Protein AF-A0A957XMS0-F1 (afdb_monomer_lite)

Structure (mmCIF, N/CA/C/O backbone):
data_AF-A0A957XMS0-F1
#
_entry.id   AF-A0A957XMS0-F1
#
loop_
_atom_site.group_PDB
_atom_site.id
_atom_site.type_symbol
_atom_site.label_atom_id
_atom_site.label_alt_id
_atom_site.label_comp_id
_atom_site.label_asym_id
_atom_site.label_entity_id
_atom_site.label_seq_id
_atom_site.pdbx_PDB_ins_code
_atom_site.Cartn_x
_atom_site.Cartn_y
_atom_site.Cartn_z
_atom_site.occupancy
_atom_site.B_iso_or_equiv
_atom_site.auth_seq_id
_atom_site.auth_comp_id
_atom_site.auth_asym_id
_atom_site.auth_atom_id
_atom_site.pdbx_PDB_model_num
ATOM 1 N N . MET A 1 1 ? -17.729 -2.558 16.651 1.00 83.94 1 MET A N 1
ATOM 2 C CA . MET A 1 1 ? -17.273 -1.592 15.635 1.00 83.94 1 MET A CA 1
ATOM 3 C C . MET A 1 1 ? -16.985 -2.369 14.367 1.00 83.94 1 MET A C 1
ATOM 5 O O . MET A 1 1 ? -16.382 -3.434 14.463 1.00 83.94 1 MET A O 1
ATOM 9 N N . LYS A 1 2 ? -17.482 -1.905 13.223 1.00 91.31 2 LYS A N 1
ATOM 10 C CA . LYS A 1 2 ? -17.331 -2.561 11.918 1.00 91.31 2 LYS A CA 1
ATOM 11 C C . LYS 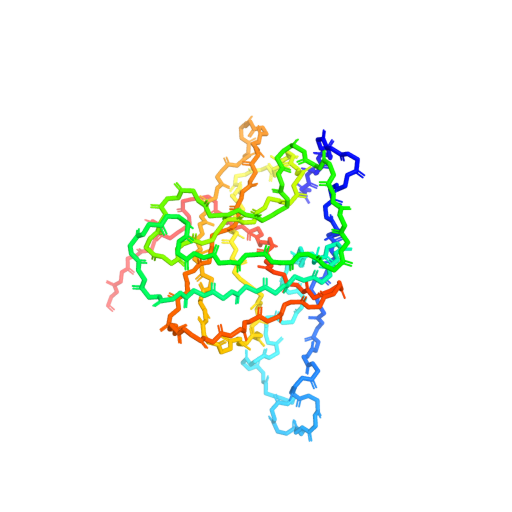A 1 2 ? -16.775 -1.582 10.887 1.00 91.31 2 LYS A C 1
ATOM 13 O O . LYS A 1 2 ? -16.998 -0.379 10.995 1.00 91.31 2 LYS A O 1
ATOM 18 N N . ILE A 1 3 ? -16.111 -2.123 9.870 1.00 94.62 3 ILE A N 1
ATOM 19 C CA . ILE A 1 3 ? -15.837 -1.427 8.612 1.00 94.62 3 ILE A CA 1
ATOM 20 C C . ILE A 1 3 ? -16.806 -2.002 7.582 1.00 94.62 3 ILE A C 1
ATOM 22 O O . ILE A 1 3 ? -16.886 -3.218 7.409 1.00 94.62 3 ILE A O 1
ATOM 26 N N . LYS A 1 4 ? -17.571 -1.136 6.926 1.00 95.69 4 LYS A N 1
ATOM 27 C CA . LYS A 1 4 ? -18.429 -1.492 5.797 1.00 95.69 4 LYS A CA 1
ATOM 28 C C . LYS A 1 4 ? -17.666 -1.186 4.516 1.00 95.69 4 LYS A C 1
ATOM 30 O O . LYS A 1 4 ? -17.222 -0.057 4.331 1.00 95.69 4 LYS A O 1
ATOM 35 N N . ALA A 1 5 ? -17.537 -2.186 3.652 1.00 95.50 5 ALA A N 1
ATOM 36 C CA . ALA A 1 5 ? -16.934 -2.052 2.334 1.00 95.50 5 ALA A CA 1
ATOM 37 C C . ALA A 1 5 ? -17.995 -2.348 1.272 1.00 95.50 5 ALA A C 1
ATOM 39 O O . ALA A 1 5 ? -18.441 -3.487 1.137 1.00 95.50 5 ALA A O 1
ATOM 40 N N . LEU A 1 6 ? -18.430 -1.314 0.553 1.00 94.44 6 LEU A N 1
ATOM 41 C CA . LEU A 1 6 ? -19.358 -1.447 -0.565 1.00 94.44 6 LEU A CA 1
ATOM 42 C C . LEU A 1 6 ? -18.545 -1.490 -1.868 1.00 94.44 6 LEU A C 1
ATOM 44 O O . LEU A 1 6 ? -17.897 -0.490 -2.189 1.00 94.44 6 LEU A O 1
ATOM 48 N N . PRO A 1 7 ? -18.523 -2.618 -2.603 1.00 93.00 7 PRO A N 1
ATOM 49 C CA . PRO A 1 7 ? -17.843 -2.678 -3.891 1.00 93.00 7 PRO A CA 1
ATOM 50 C C . PRO A 1 7 ? -18.553 -1.760 -4.890 1.00 93.00 7 PRO A C 1
ATOM 52 O O . PRO A 1 7 ? -19.775 -1.809 -5.025 1.00 93.00 7 PRO A O 1
ATOM 55 N N . LEU A 1 8 ? -17.785 -0.919 -5.580 1.00 87.38 8 LEU A N 1
ATOM 56 C CA . LEU A 1 8 ? -18.307 0.005 -6.593 1.00 87.38 8 LEU A CA 1
ATOM 57 C C . LEU A 1 8 ? -18.262 -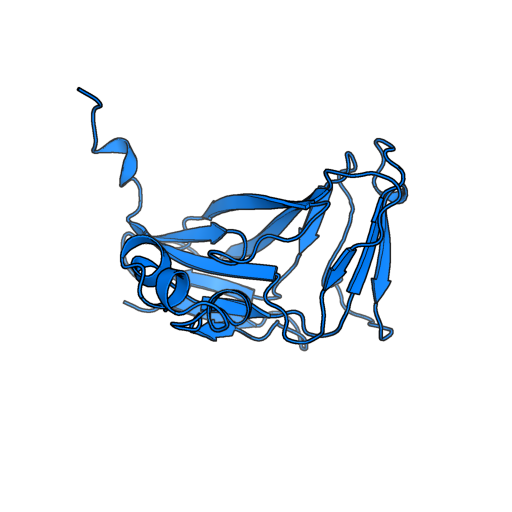0.579 -8.006 1.00 87.38 8 LEU A C 1
ATOM 59 O O . LEU A 1 8 ? -19.028 -0.163 -8.871 1.00 87.38 8 LEU A O 1
ATOM 63 N N . TYR A 1 9 ? -17.383 -1.554 -8.229 1.00 78.12 9 TYR A N 1
ATOM 64 C CA . TYR A 1 9 ? -17.135 -2.161 -9.531 1.00 78.12 9 TYR A CA 1
ATOM 65 C C . TYR A 1 9 ? -17.109 -3.684 -9.412 1.00 78.12 9 TYR A C 1
ATOM 67 O O . TYR A 1 9 ? -16.900 -4.238 -8.332 1.00 78.12 9 TYR A O 1
ATOM 75 N N . HIS A 1 10 ? -17.269 -4.368 -10.546 1.00 71.75 10 HIS A N 1
ATOM 76 C CA . HIS A 1 10 ? -17.236 -5.832 -10.610 1.00 71.75 10 HIS A CA 1
ATOM 77 C C . HIS A 1 10 ? -15.899 -6.447 -10.155 1.00 71.75 10 HIS A C 1
ATOM 79 O O . HIS A 1 10 ? -15.877 -7.620 -9.791 1.00 71.75 10 HIS A O 1
ATOM 85 N N . GLN A 1 11 ? -14.805 -5.677 -10.169 1.00 76.62 11 GLN A N 1
ATOM 86 C CA . GLN A 1 11 ? -13.451 -6.132 -9.829 1.00 76.62 11 GLN A CA 1
ATOM 87 C C . GLN A 1 11 ? -12.876 -5.460 -8.573 1.00 76.62 11 GLN A C 1
ATOM 89 O O . GLN A 1 11 ? -11.674 -5.213 -8.500 1.00 76.62 11 GLN A O 1
ATOM 94 N N . ALA A 1 12 ? -13.712 -5.146 -7.579 1.00 91.25 12 ALA A N 1
ATOM 95 C CA . ALA A 1 12 ? -13.195 -4.713 -6.282 1.00 91.25 12 ALA A CA 1
ATOM 96 C C . ALA A 1 12 ? -12.200 -5.754 -5.727 1.00 91.25 12 ALA A C 1
ATOM 98 O O . ALA A 1 12 ? -12.418 -6.964 -5.848 1.00 91.25 12 ALA A O 1
ATOM 99 N N . VAL A 1 13 ? -11.082 -5.278 -5.184 1.00 95.00 13 VAL A N 1
ATOM 100 C CA . VAL A 1 13 ? -9.949 -6.136 -4.812 1.00 95.00 13 VAL A CA 1
ATOM 101 C C . VAL A 1 13 ? -10.286 -7.040 -3.632 1.00 95.00 13 VAL A C 1
ATOM 103 O O . VAL A 1 13 ? -11.106 -6.687 -2.793 1.00 95.00 13 VAL A O 1
ATOM 106 N N . ALA A 1 14 ? -9.627 -8.189 -3.499 1.00 96.25 14 ALA A N 1
ATOM 107 C CA . ALA A 1 14 ? -9.817 -8.992 -2.296 1.00 96.25 14 ALA A CA 1
ATOM 108 C C . ALA A 1 14 ? -9.301 -8.234 -1.057 1.00 96.25 14 ALA A C 1
ATOM 110 O O . ALA A 1 14 ? -8.236 -7.609 -1.095 1.00 96.25 14 ALA A O 1
ATOM 111 N N . ILE A 1 15 ? -10.076 -8.297 0.028 1.00 97.06 15 ILE A N 1
ATOM 112 C CA . ILE A 1 15 ? -9.719 -7.768 1.345 1.00 97.06 15 ILE A CA 1
ATOM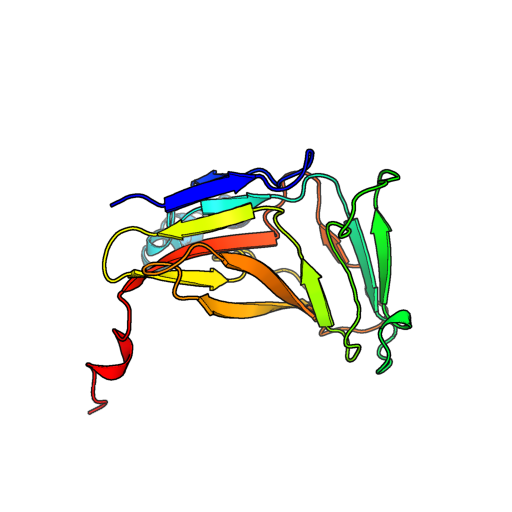 113 C C . ILE A 1 15 ? -9.619 -8.952 2.300 1.00 97.06 15 ILE A C 1
ATOM 115 O O . ILE A 1 15 ? -10.621 -9.620 2.559 1.00 97.06 15 ILE A O 1
ATOM 119 N N . GLU A 1 16 ? -8.435 -9.197 2.851 1.00 96.81 16 GLU A N 1
ATOM 120 C CA . GLU A 1 16 ? -8.182 -10.338 3.733 1.00 96.81 16 GLU A CA 1
ATOM 121 C C . GLU A 1 16 ? -7.528 -9.889 5.040 1.00 96.81 16 GLU A C 1
ATOM 123 O O . GLU A 1 16 ? -6.775 -8.920 5.038 1.00 96.81 16 GLU A O 1
ATOM 128 N N . PRO A 1 17 ? -7.789 -10.546 6.184 1.00 96.56 17 PRO A N 1
ATOM 129 C CA . PRO A 1 17 ? -7.035 -10.269 7.402 1.00 96.56 17 PRO A CA 1
ATOM 130 C C . PRO A 1 17 ? -5.531 -10.410 7.150 1.00 96.56 17 PRO A C 1
ATOM 132 O O . PRO A 1 17 ? -5.092 -11.403 6.565 1.00 96.56 17 PRO A O 1
ATOM 135 N N . THR A 1 18 ? -4.738 -9.444 7.616 1.00 95.38 18 THR A N 1
ATOM 136 C CA . THR A 1 18 ? -3.278 -9.536 7.519 1.00 95.38 18 THR A CA 1
ATOM 137 C C . THR A 1 18 ? -2.819 -10.835 8.202 1.00 95.38 18 THR A C 1
ATOM 139 O O . THR A 1 18 ? -3.253 -11.113 9.321 1.00 95.38 18 THR A O 1
ATOM 142 N N . PRO A 1 19 ? -1.934 -11.650 7.607 1.00 92.19 19 PRO A N 1
ATOM 143 C CA . PRO A 1 19 ? -1.429 -12.844 8.269 1.00 92.19 19 PRO A CA 1
ATOM 144 C C . PRO A 1 19 ? -0.670 -12.481 9.553 1.00 92.19 19 PRO A C 1
ATOM 146 O O . PRO A 1 19 ? -0.142 -11.374 9.715 1.00 92.19 19 PRO A O 1
ATOM 149 N N . THR A 1 20 ? -0.590 -13.424 10.485 1.00 88.31 20 THR A N 1
ATOM 150 C CA . THR A 1 20 ? 0.210 -13.269 11.708 1.00 88.31 20 THR A CA 1
ATOM 151 C C . THR A 1 20 ? 1.704 -13.348 11.408 1.00 88.31 20 THR A C 1
ATOM 153 O O . THR A 1 20 ? 2.480 -12.551 11.924 1.00 88.31 20 THR A O 1
ATOM 156 N N . GLU A 1 21 ? 2.096 -14.244 10.505 1.00 85.06 21 GLU A N 1
ATOM 157 C CA . GLU A 1 21 ? 3.490 -14.485 10.131 1.00 85.06 21 GLU A CA 1
ATOM 158 C C . GLU A 1 21 ? 3.859 -13.823 8.795 1.00 85.06 21 GLU A C 1
ATOM 160 O O . GLU A 1 21 ? 3.005 -13.376 8.020 1.00 85.06 21 GLU A O 1
ATOM 165 N N . ARG A 1 22 ? 5.162 -13.712 8.523 1.00 87.75 22 ARG A N 1
ATOM 166 C CA . ARG A 1 22 ? 5.699 -13.201 7.255 1.00 87.75 22 ARG A CA 1
ATOM 167 C C . ARG A 1 22 ? 6.564 -14.272 6.619 1.00 87.75 22 ARG A C 1
ATOM 169 O O . ARG A 1 22 ? 7.528 -14.719 7.228 1.00 87.75 22 ARG A O 1
ATOM 176 N N . THR A 1 23 ? 6.265 -14.632 5.377 1.00 87.25 23 THR A N 1
ATOM 177 C CA . THR A 1 23 ? 6.963 -15.702 4.646 1.00 87.25 23 THR A CA 1
ATOM 178 C C . THR A 1 23 ? 8.473 -15.493 4.560 1.00 87.25 23 THR A C 1
ATOM 180 O O . THR A 1 23 ? 9.217 -16.460 4.657 1.00 87.25 23 THR A O 1
ATOM 183 N N . TRP A 1 24 ? 8.946 -14.247 4.446 1.00 88.81 24 TRP A N 1
ATOM 184 C CA . TRP A 1 24 ? 10.382 -13.940 4.441 1.00 88.81 24 TRP A CA 1
ATOM 185 C C . TRP A 1 24 ? 11.052 -14.110 5.814 1.00 88.81 24 TRP A C 1
ATOM 187 O O . TRP A 1 24 ? 12.262 -14.311 5.873 1.00 88.81 24 TRP A O 1
ATOM 197 N N . ALA A 1 25 ? 10.289 -14.021 6.909 1.00 87.75 25 ALA A N 1
ATOM 198 C CA . ALA A 1 25 ? 10.795 -14.147 8.274 1.00 87.75 25 ALA A CA 1
ATOM 199 C C . ALA A 1 25 ? 10.890 -15.614 8.724 1.00 87.75 25 ALA A C 1
ATOM 201 O O . ALA A 1 25 ? 11.830 -15.959 9.440 1.00 87.75 25 ALA A O 1
ATOM 202 N N . VAL A 1 26 ? 9.970 -16.473 8.256 1.00 85.94 26 VAL A N 1
ATOM 203 C CA . VAL A 1 26 ? 9.859 -17.904 8.621 1.00 85.94 26 VAL A CA 1
ATOM 204 C C . VAL A 1 26 ? 11.187 -18.676 8.556 1.00 85.94 26 VAL A C 1
ATOM 206 O O . VAL A 1 26 ? 11.465 -19.435 9.483 1.00 85.94 26 VAL A O 1
ATOM 209 N N . PRO A 1 27 ? 12.054 -18.503 7.536 1.00 91.88 27 PRO A N 1
ATOM 210 C CA . PRO A 1 27 ? 13.306 -19.257 7.451 1.00 91.88 27 PRO A CA 1
ATOM 211 C C . PRO A 1 27 ? 14.306 -18.978 8.584 1.00 91.88 27 PRO A C 1
ATOM 213 O O . PRO A 1 27 ? 15.267 -19.728 8.735 1.00 91.88 27 PRO A O 1
ATOM 216 N N . ASN A 1 28 ? 14.123 -17.903 9.359 1.00 92.62 28 ASN A N 1
ATOM 217 C CA . ASN A 1 28 ? 14.990 -17.544 10.475 1.00 92.62 28 ASN A CA 1
ATOM 218 C C . ASN A 1 28 ? 14.194 -17.523 11.788 1.00 92.62 28 ASN A C 1
ATOM 220 O O . ASN A 1 28 ? 13.387 -16.623 12.032 1.00 92.62 28 ASN A O 1
ATOM 224 N N . GLU A 1 29 ? 14.469 -18.493 12.660 1.00 90.38 29 GLU A N 1
ATOM 225 C CA . GLU A 1 29 ? 13.783 -18.657 13.946 1.00 90.38 29 GLU A CA 1
ATOM 226 C C . GLU A 1 29 ? 13.940 -17.432 14.857 1.00 90.38 29 GLU A C 1
ATOM 228 O O . GLU A 1 29 ? 12.969 -16.997 15.471 1.00 90.38 29 GLU A O 1
ATOM 233 N N . ALA A 1 30 ? 15.120 -16.806 14.887 1.00 93.00 30 ALA A N 1
ATOM 234 C CA . ALA A 1 30 ? 15.355 -15.619 15.708 1.00 93.00 30 ALA A CA 1
ATOM 235 C C . ALA A 1 30 ? 14.544 -14.403 15.229 1.00 93.00 30 ALA A C 1
ATOM 237 O O . ALA A 1 30 ? 14.117 -13.587 16.045 1.00 93.00 30 ALA A O 1
ATOM 238 N N . ILE A 1 31 ? 14.311 -14.279 13.916 1.00 90.50 31 ILE A N 1
ATOM 239 C CA . ILE A 1 31 ? 13.443 -13.235 13.349 1.00 90.50 31 ILE A CA 1
ATOM 240 C C . ILE A 1 31 ? 11.975 -13.569 13.624 1.00 90.50 31 ILE A C 1
ATOM 242 O O . ILE A 1 31 ? 11.224 -12.701 14.061 1.00 90.50 31 ILE A O 1
ATOM 246 N N . SER A 1 32 ? 11.571 -14.821 13.411 1.00 86.50 32 SER A N 1
ATOM 247 C CA . SER A 1 32 ? 10.185 -15.270 13.603 1.00 86.50 32 SER A CA 1
ATOM 248 C C . SER A 1 32 ? 9.731 -15.183 15.063 1.00 86.50 32 SER A C 1
ATOM 250 O O . SER A 1 32 ? 8.604 -14.780 15.333 1.00 86.50 32 SER A O 1
ATOM 252 N N . ALA A 1 33 ? 10.621 -15.485 16.011 1.00 88.12 33 ALA A N 1
ATOM 253 C CA . ALA A 1 33 ? 10.364 -15.375 17.446 1.00 88.12 33 ALA A CA 1
ATOM 254 C C . ALA A 1 33 ? 10.505 -13.938 17.991 1.00 88.12 33 ALA A C 1
ATOM 256 O O . ALA A 1 33 ? 10.305 -13.702 19.185 1.00 88.12 33 ALA A O 1
ATOM 257 N N . ASN A 1 34 ? 10.868 -12.957 17.155 1.00 92.25 34 ASN A N 1
ATOM 258 C CA . ASN A 1 34 ? 11.062 -11.585 17.605 1.00 92.25 34 ASN A CA 1
ATOM 259 C C . ASN A 1 34 ? 9.713 -10.914 17.928 1.00 92.25 34 ASN A C 1
ATOM 261 O O . ASN A 1 34 ? 8.877 -10.689 17.048 1.00 92.25 34 ASN A O 1
ATOM 265 N N . LEU A 1 35 ? 9.515 -10.543 19.197 1.00 89.50 35 LEU A N 1
ATOM 266 C CA . LEU A 1 35 ? 8.268 -9.939 19.684 1.00 89.50 35 LEU A CA 1
ATOM 267 C C . LEU A 1 35 ? 7.952 -8.585 19.037 1.00 89.50 35 LEU A C 1
ATOM 269 O O . LEU A 1 35 ? 6.788 -8.277 18.798 1.00 89.50 35 LEU A O 1
ATOM 273 N N . ALA A 1 36 ? 8.968 -7.782 18.716 1.00 87.94 36 ALA A N 1
ATOM 274 C CA . ALA A 1 36 ? 8.746 -6.486 18.081 1.00 87.94 36 ALA A CA 1
ATOM 275 C C . ALA A 1 36 ? 8.197 -6.661 16.658 1.00 87.94 36 ALA A C 1
ATOM 277 O O . ALA A 1 36 ? 7.207 -6.028 16.296 1.00 87.94 36 ALA A O 1
ATOM 278 N N . LEU A 1 37 ? 8.782 -7.570 15.873 1.00 87.50 37 LEU A N 1
ATOM 279 C CA . LEU A 1 37 ? 8.333 -7.846 14.504 1.00 87.50 37 LEU A CA 1
ATOM 280 C C . LEU A 1 37 ? 6.973 -8.554 14.448 1.00 87.50 37 LEU A C 1
ATOM 282 O O . LEU A 1 37 ? 6.195 -8.293 13.529 1.00 87.50 37 LEU A O 1
ATOM 286 N N . SER A 1 38 ? 6.677 -9.422 15.418 1.00 86.44 38 SER A N 1
ATOM 287 C CA . SER A 1 38 ? 5.407 -10.160 15.493 1.00 86.44 38 SER A CA 1
ATOM 288 C C . SER A 1 38 ? 4.254 -9.356 16.105 1.00 86.44 38 SER A C 1
ATOM 290 O O . SER A 1 38 ? 3.100 -9.684 15.842 1.00 86.44 38 SER A O 1
ATOM 292 N N . SER A 1 39 ? 4.530 -8.267 16.838 1.00 88.81 39 SER A N 1
ATOM 293 C CA . SER A 1 39 ? 3.507 -7.403 17.467 1.00 88.81 39 SER A CA 1
ATOM 294 C C . SER A 1 39 ? 2.465 -6.825 16.498 1.00 88.81 39 SER A C 1
ATOM 296 O O . SER A 1 39 ? 1.367 -6.460 16.909 1.00 88.81 39 SER A O 1
ATOM 298 N N . VAL A 1 40 ? 2.802 -6.765 15.209 1.00 88.50 40 VAL A N 1
ATOM 299 C CA . VAL A 1 40 ? 1.955 -6.244 14.126 1.00 88.50 40 VAL A CA 1
ATOM 300 C C . VAL A 1 40 ? 1.396 -7.355 13.220 1.00 88.50 40 VAL A C 1
ATOM 302 O O . VAL A 1 40 ? 0.832 -7.089 12.155 1.00 88.50 40 VAL A O 1
ATOM 305 N N . GLY A 1 41 ? 1.564 -8.620 13.612 1.00 86.69 41 GLY A N 1
ATOM 306 C CA . GLY A 1 41 ? 0.892 -9.754 12.984 1.00 86.69 41 GLY A CA 1
ATOM 307 C C . GLY A 1 41 ? -0.620 -9.643 13.175 1.00 86.69 41 GLY A C 1
ATOM 308 O O . GLY A 1 41 ? -1.086 -9.334 14.268 1.00 86.69 41 GLY A O 1
ATOM 309 N N . GLY A 1 42 ? -1.405 -9.853 12.116 1.00 90.75 42 GLY A N 1
ATOM 310 C CA . GLY A 1 42 ? -2.861 -9.679 12.209 1.00 90.75 42 GLY A CA 1
ATOM 311 C C . GLY A 1 42 ? -3.340 -8.229 12.292 1.00 90.75 42 GLY A C 1
ATOM 312 O O . GLY A 1 42 ? -4.534 -7.995 12.465 1.00 90.75 42 GLY A O 1
ATOM 313 N N . LEU A 1 43 ? -2.442 -7.243 12.183 1.00 92.50 43 LEU A N 1
ATOM 314 C CA . LEU A 1 43 ? -2.831 -5.842 12.255 1.00 92.50 43 LEU A CA 1
ATOM 315 C C . LEU A 1 43 ? -3.535 -5.434 10.950 1.00 92.50 43 LEU A C 1
ATOM 317 O O . LEU A 1 43 ? -2.902 -5.197 9.921 1.00 92.50 43 LEU A O 1
ATOM 321 N N . GLY A 1 44 ? -4.863 -5.365 11.011 1.00 95.88 44 GLY A N 1
ATOM 322 C CA . GLY A 1 44 ? -5.711 -4.852 9.939 1.00 95.88 44 GLY A CA 1
ATOM 323 C C . GLY A 1 44 ? -6.053 -5.862 8.842 1.00 95.88 44 GLY A C 1
ATOM 324 O O . GLY A 1 44 ? -6.061 -7.077 9.057 1.00 95.88 44 GLY A O 1
ATOM 325 N N . TRP A 1 45 ? -6.369 -5.322 7.665 1.00 97.62 45 TRP A N 1
ATOM 326 C CA . TRP A 1 45 ? -6.774 -6.087 6.487 1.00 97.62 45 TRP A CA 1
ATOM 327 C C . TRP A 1 45 ? -5.949 -5.694 5.266 1.00 97.62 45 TRP A C 1
ATOM 329 O O . TRP A 1 45 ? -5.914 -4.522 4.893 1.00 97.62 45 TRP A O 1
ATOM 339 N N . ASP A 1 46 ? -5.308 -6.672 4.643 1.00 97.75 46 ASP A N 1
ATOM 340 C CA . ASP A 1 46 ? -4.549 -6.524 3.414 1.00 97.75 46 ASP A CA 1
ATOM 341 C C . ASP A 1 46 ? -5.485 -6.380 2.200 1.00 97.75 46 ASP A C 1
ATOM 343 O O . ASP A 1 46 ? -6.490 -7.080 2.069 1.00 97.75 46 ASP A O 1
ATOM 347 N N . LEU A 1 47 ? -5.127 -5.463 1.301 1.00 97.88 47 LEU A N 1
ATOM 348 C CA . LEU A 1 47 ? -5.729 -5.267 -0.015 1.00 97.88 47 LEU A CA 1
ATOM 349 C C . LEU A 1 47 ? -4.856 -5.974 -1.048 1.00 97.88 47 LEU A C 1
ATOM 351 O O . LEU A 1 47 ? -3.674 -5.640 -1.178 1.00 97.88 47 LEU A O 1
ATOM 355 N N . LEU A 1 48 ? -5.419 -6.944 -1.764 1.00 97.81 48 LEU A N 1
ATOM 356 C CA . LEU A 1 48 ? -4.647 -7.859 -2.605 1.00 97.81 48 LEU A CA 1
ATOM 357 C C . LEU A 1 48 ? -4.763 -7.519 -4.090 1.00 97.81 48 LEU A C 1
ATOM 359 O O . LEU A 1 48 ? -5.846 -7.217 -4.587 1.00 97.81 48 LEU A O 1
ATOM 363 N N . CYS A 1 49 ? -3.656 -7.615 -4.822 1.00 96.56 49 CYS A N 1
ATOM 364 C CA . CYS A 1 49 ? -3.645 -7.429 -6.267 1.00 96.56 49 CYS A CA 1
ATOM 365 C C . CYS A 1 49 ? -4.560 -8.467 -6.952 1.00 96.56 49 CYS A C 1
ATOM 367 O O . CYS A 1 49 ? -4.344 -9.669 -6.784 1.00 96.56 49 CYS A O 1
ATOM 369 N N . PRO A 1 50 ? -5.562 -8.051 -7.750 1.00 93.62 50 PRO A N 1
ATOM 370 C CA . PRO A 1 50 ? -6.483 -8.974 -8.424 1.00 93.62 50 PRO A CA 1
ATOM 371 C C . PRO A 1 50 ? -5.813 -9.772 -9.556 1.00 93.62 50 PRO A C 1
ATOM 373 O O . PRO A 1 50 ? -6.315 -10.810 -9.986 1.00 93.62 50 PRO A O 1
ATOM 376 N N . TYR A 1 51 ? -4.689 -9.273 -10.058 1.00 92.88 51 TYR A N 1
ATOM 377 C CA . TYR A 1 51 ? -3.828 -9.872 -11.070 1.00 92.88 51 TYR A CA 1
ATOM 378 C C . TYR A 1 51 ? -2.419 -9.315 -10.888 1.00 92.88 51 TYR A C 1
ATOM 380 O O . TYR A 1 51 ? -2.225 -8.316 -10.194 1.00 92.88 51 TYR A O 1
ATOM 388 N N . ALA A 1 52 ? -1.439 -9.964 -11.509 1.00 96.06 52 ALA A N 1
ATOM 389 C CA . ALA A 1 52 ? -0.081 -9.464 -11.468 1.00 96.06 52 ALA A CA 1
ATOM 390 C C . ALA A 1 52 ? 0.079 -8.201 -12.326 1.00 96.06 52 ALA A C 1
ATOM 392 O O . ALA A 1 52 ? -0.578 -8.037 -13.361 1.00 96.06 52 ALA A O 1
ATOM 393 N N . VAL A 1 53 ? 0.953 -7.312 -11.865 1.00 96.81 53 VAL A N 1
ATOM 394 C CA . VAL A 1 53 ? 1.267 -6.045 -12.519 1.00 96.81 53 VAL A CA 1
ATOM 395 C C . VAL A 1 53 ? 2.762 -5.774 -12.469 1.00 96.81 53 VAL A C 1
ATOM 397 O O . VAL A 1 53 ? 3.400 -5.915 -11.424 1.00 96.81 53 VAL A O 1
ATOM 400 N N . GLU A 1 54 ? 3.312 -5.364 -13.604 1.00 97.94 54 GLU A N 1
ATOM 401 C CA . GLU A 1 54 ? 4.684 -4.901 -13.752 1.00 97.94 54 GLU A CA 1
ATOM 402 C C . GLU A 1 54 ? 4.703 -3.397 -13.980 1.00 97.94 54 GLU A C 1
ATOM 404 O O . GLU A 1 54 ? 3.920 -2.859 -14.762 1.00 97.94 54 GLU A O 1
ATOM 409 N N . ILE A 1 55 ? 5.591 -2.720 -13.264 1.00 98.25 55 ILE A N 1
ATOM 410 C CA . ILE A 1 55 ? 5.690 -1.268 -13.250 1.00 98.25 55 ILE A CA 1
ATOM 411 C C . ILE A 1 55 ? 7.151 -0.889 -13.437 1.00 98.25 55 ILE A C 1
ATOM 413 O O . ILE A 1 55 ? 8.003 -1.316 -12.654 1.00 98.25 55 ILE A O 1
ATOM 417 N N . THR A 1 56 ? 7.433 -0.056 -14.431 1.00 98.44 56 THR A N 1
ATOM 418 C CA . THR A 1 56 ? 8.776 0.467 -14.691 1.00 98.44 56 THR A CA 1
ATOM 419 C C . THR A 1 56 ? 8.709 1.970 -14.867 1.00 98.44 56 THR A C 1
ATOM 421 O O . THR A 1 56 ? 7.954 2.469 -15.691 1.00 98.44 56 THR A O 1
ATOM 424 N N . TRP A 1 57 ? 9.527 2.700 -14.116 1.00 98.56 57 TRP A N 1
ATOM 425 C CA . TRP A 1 57 ? 9.651 4.150 -14.237 1.00 98.56 57 TRP A CA 1
ATOM 426 C C . TRP A 1 57 ? 11.016 4.518 -14.787 1.00 98.56 57 TRP A C 1
ATOM 428 O O . TRP A 1 57 ? 12.018 4.026 -14.279 1.00 98.56 57 TRP A O 1
ATOM 438 N N . ASN A 1 58 ? 11.071 5.390 -15.788 1.00 98.06 58 ASN A N 1
ATOM 439 C CA . ASN A 1 58 ? 12.330 5.799 -16.425 1.00 98.06 58 ASN A CA 1
ATOM 440 C C . ASN A 1 58 ? 13.071 6.934 -15.670 1.00 98.06 58 ASN A C 1
ATOM 442 O O . ASN A 1 58 ? 14.133 7.375 -16.100 1.00 98.06 58 ASN A O 1
ATOM 446 N N . GLY A 1 59 ? 12.518 7.436 -14.556 1.00 97.56 59 GLY A N 1
ATOM 447 C CA . GLY A 1 59 ? 13.086 8.553 -13.784 1.00 97.56 59 GLY A CA 1
ATOM 448 C C . GLY A 1 59 ? 12.563 9.944 -14.161 1.00 97.56 59 GLY A C 1
ATOM 449 O O . GLY A 1 59 ? 12.937 10.927 -13.521 1.00 97.56 59 GLY A O 1
ATOM 450 N N . GLY A 1 60 ? 11.717 10.041 -15.185 1.00 97.94 60 GLY A N 1
ATOM 451 C CA . GLY A 1 60 ? 11.155 11.290 -15.682 1.00 97.94 60 GLY A CA 1
ATOM 452 C C . GLY A 1 60 ? 9.988 11.836 -14.843 1.00 97.94 60 GLY A C 1
ATOM 453 O O . GLY A 1 60 ? 9.421 11.128 -14.001 1.00 97.94 60 GLY A O 1
ATOM 454 N N . PRO A 1 61 ? 9.643 13.123 -15.023 1.00 97.94 61 PRO A N 1
ATOM 455 C CA . PRO A 1 61 ? 8.683 13.813 -14.173 1.00 97.94 61 PRO A CA 1
ATOM 456 C C . PRO A 1 61 ? 7.219 13.608 -14.574 1.00 97.94 61 PRO A C 1
ATOM 458 O O . PRO A 1 61 ? 6.335 14.013 -13.818 1.00 97.94 61 PRO A O 1
ATOM 461 N N . ASN A 1 62 ? 6.933 13.020 -15.734 1.00 98.38 62 ASN A N 1
ATOM 462 C CA . ASN A 1 62 ? 5.585 12.976 -16.288 1.00 98.38 62 ASN A CA 1
ATOM 463 C C . ASN A 1 62 ? 4.861 11.661 -15.946 1.00 98.38 62 ASN A C 1
ATOM 465 O O . ASN A 1 62 ? 5.503 10.670 -15.600 1.00 98.38 62 ASN A O 1
ATOM 469 N N . PRO A 1 63 ? 3.520 11.611 -16.018 1.00 97.62 63 PRO A N 1
ATOM 470 C CA . PRO A 1 63 ? 2.776 10.365 -15.825 1.00 97.62 63 PRO A CA 1
ATOM 471 C C . PRO A 1 63 ? 3.167 9.254 -16.811 1.00 97.62 63 PRO A C 1
ATOM 473 O O . PRO A 1 63 ? 3.289 8.095 -16.422 1.00 97.62 63 PRO A O 1
ATOM 476 N N . GLU A 1 64 ? 3.404 9.608 -18.077 1.00 97.88 64 GLU A N 1
ATOM 477 C CA . GLU A 1 64 ? 3.791 8.683 -19.150 1.00 97.88 64 GLU A CA 1
ATOM 478 C C . GLU A 1 64 ? 5.196 8.084 -18.993 1.00 97.88 64 GLU A C 1
ATOM 480 O O . GLU A 1 64 ? 5.541 7.133 -19.690 1.00 97.88 64 GLU A O 1
ATOM 485 N N . ASP A 1 65 ? 5.997 8.604 -18.060 1.00 98.06 65 ASP A N 1
ATOM 486 C CA . ASP A 1 65 ? 7.319 8.068 -17.734 1.00 98.06 65 ASP A CA 1
ATOM 487 C C . ASP A 1 65 ? 7.249 6.755 -16.930 1.00 98.06 65 ASP A C 1
ATOM 489 O O . ASP A 1 65 ? 8.281 6.131 -16.657 1.00 98.06 65 ASP A O 1
ATOM 493 N N . ILE A 1 66 ? 6.038 6.333 -16.544 1.00 98.38 66 ILE A N 1
ATOM 494 C CA . ILE A 1 66 ? 5.747 5.066 -15.875 1.00 98.38 66 ILE A CA 1
ATOM 495 C C . ILE A 1 66 ? 5.023 4.126 -16.849 1.00 98.38 66 ILE A C 1
ATOM 497 O O . ILE A 1 66 ? 3.861 4.335 -17.192 1.00 98.38 66 ILE A O 1
ATOM 501 N N . ASP A 1 67 ? 5.696 3.046 -17.241 1.00 97.75 67 ASP A N 1
ATOM 502 C CA . ASP A 1 67 ? 5.110 1.930 -17.984 1.00 97.75 67 ASP A CA 1
ATOM 503 C C . ASP A 1 67 ? 4.439 0.956 -17.006 1.00 97.75 67 ASP A C 1
ATOM 505 O O . ASP A 1 67 ? 5.075 0.472 -16.066 1.00 97.75 67 ASP A O 1
ATOM 509 N N . ILE A 1 68 ? 3.152 0.677 -17.221 1.00 97.00 68 ILE A N 1
ATOM 510 C CA . ILE A 1 68 ? 2.341 -0.229 -16.399 1.00 97.00 68 ILE A CA 1
ATOM 511 C C . ILE A 1 68 ? 1.824 -1.348 -17.297 1.00 97.00 68 ILE A C 1
ATOM 513 O O . ILE A 1 68 ? 1.054 -1.107 -18.228 1.00 97.00 68 ILE A O 1
ATOM 517 N N . ARG A 1 69 ? 2.200 -2.589 -16.988 1.00 96.31 69 ARG A N 1
ATOM 518 C CA . ARG A 1 69 ? 1.784 -3.785 -17.728 1.00 96.31 69 ARG A CA 1
ATOM 519 C C . ARG A 1 69 ? 1.010 -4.719 -16.821 1.00 96.31 69 ARG A C 1
ATOM 521 O O . ARG A 1 69 ? 1.517 -5.168 -15.797 1.00 96.31 69 ARG A O 1
ATOM 528 N N . LEU A 1 70 ? -0.221 -5.016 -17.212 1.00 93.88 70 LEU A N 1
ATOM 529 C CA . LEU A 1 70 ? -1.077 -5.974 -16.523 1.00 93.88 70 LEU A CA 1
ATOM 530 C C . LEU A 1 70 ? -0.967 -7.330 -17.222 1.00 93.88 70 LEU A C 1
ATOM 532 O O . LEU A 1 70 ? -1.045 -7.395 -18.448 1.00 93.88 70 LEU A O 1
ATOM 536 N N . ASP A 1 71 ? -0.867 -8.417 -16.455 1.00 89.75 71 ASP A N 1
ATOM 537 C CA . ASP A 1 71 ? -0.809 -9.785 -17.007 1.00 89.75 71 ASP A CA 1
ATOM 538 C C . ASP A 1 71 ? -2.125 -10.210 -17.700 1.00 89.75 71 ASP A C 1
ATOM 540 O O . ASP A 1 71 ? -2.211 -11.281 -18.305 1.00 89.75 71 ASP A O 1
ATOM 544 N N . ARG A 1 72 ? -3.170 -9.376 -17.634 1.00 82.81 72 ARG A N 1
ATOM 545 C CA . ARG A 1 72 ? -4.417 -9.541 -18.381 1.00 82.81 72 ARG A CA 1
ATOM 546 C C . ARG A 1 72 ? -4.952 -8.186 -18.867 1.00 82.81 72 ARG A C 1
ATOM 548 O O . ARG A 1 72 ? -4.812 -7.200 -18.144 1.00 82.81 72 ARG A O 1
ATOM 555 N N . PRO A 1 73 ? -5.617 -8.128 -20.034 1.00 73.00 73 PRO A N 1
ATOM 556 C CA . PRO A 1 73 ? -6.371 -6.944 -20.429 1.00 73.00 73 PRO A CA 1
ATOM 557 C C . PRO A 1 73 ? -7.540 -6.722 -19.464 1.00 73.00 73 PRO A C 1
ATOM 559 O O . PRO A 1 73 ? -8.204 -7.681 -19.057 1.00 73.00 73 PRO A O 1
ATOM 562 N N . THR A 1 74 ? -7.797 -5.466 -19.101 1.00 74.44 74 THR A N 1
ATOM 563 C CA . THR A 1 74 ? -8.971 -5.092 -18.308 1.00 74.44 74 THR A CA 1
ATOM 564 C C . THR A 1 74 ? -9.643 -3.872 -18.914 1.00 74.44 74 THR A C 1
ATOM 566 O O . THR A 1 74 ? -8.975 -2.930 -19.332 1.00 74.44 74 THR A O 1
ATOM 569 N N . ASP A 1 75 ? -10.973 -3.908 -18.955 1.00 74.56 75 ASP A N 1
ATOM 570 C CA . ASP A 1 75 ? -11.815 -2.776 -19.354 1.00 74.56 75 ASP A CA 1
ATOM 571 C C . ASP A 1 75 ? -12.288 -1.992 -18.110 1.00 74.56 75 ASP A C 1
ATOM 573 O O . ASP A 1 75 ? -13.372 -1.405 -18.100 1.00 74.56 75 ASP A O 1
ATOM 577 N N . ASP A 1 76 ? -11.519 -2.038 -17.014 1.00 73.94 76 ASP A N 1
ATOM 578 C CA . ASP A 1 76 ? -11.924 -1.445 -15.738 1.00 73.94 76 ASP A CA 1
ATOM 579 C C . ASP A 1 76 ? -11.892 0.087 -15.807 1.00 73.94 76 ASP A C 1
ATOM 581 O O . ASP A 1 76 ? -10.927 0.697 -16.274 1.00 73.94 76 ASP A O 1
ATOM 585 N N . ALA A 1 77 ? -12.937 0.720 -15.276 1.00 77.00 77 ALA A N 1
ATOM 586 C CA . ALA A 1 77 ? -13.025 2.167 -15.136 1.00 77.00 77 ALA A CA 1
ATOM 587 C C . ALA A 1 77 ? -13.399 2.528 -13.684 1.00 77.00 77 ALA A C 1
ATOM 589 O O . ALA A 1 77 ? -14.543 2.286 -13.290 1.00 77.00 77 ALA A O 1
ATOM 590 N N . PRO A 1 78 ? -12.478 3.116 -12.889 1.00 82.69 78 PRO A N 1
ATOM 591 C CA . PRO A 1 78 ? -11.077 3.401 -13.214 1.00 82.69 78 PRO A CA 1
ATOM 592 C C . PRO A 1 78 ? -10.231 2.122 -13.294 1.00 82.69 78 PRO A C 1
ATOM 594 O O . PRO A 1 78 ? -10.604 1.086 -12.744 1.00 82.69 78 PRO A O 1
ATOM 597 N N . ALA A 1 79 ? -9.069 2.213 -13.944 1.00 89.44 79 ALA A N 1
ATOM 598 C CA . ALA A 1 79 ? -8.105 1.118 -13.938 1.00 89.44 79 ALA A CA 1
ATOM 599 C C . ALA A 1 79 ? -7.597 0.857 -12.509 1.00 89.44 79 ALA A C 1
ATOM 601 O O . ALA A 1 79 ? -7.467 1.786 -11.711 1.00 89.44 79 ALA A O 1
ATOM 602 N N . PHE A 1 80 ? -7.274 -0.400 -12.196 1.00 92.62 80 PHE A N 1
ATOM 603 C CA . PHE A 1 80 ? -6.799 -0.822 -10.870 1.00 92.62 80 PHE A CA 1
ATOM 604 C C . PHE A 1 80 ? -5.574 -0.036 -10.382 1.00 92.62 80 PHE A C 1
ATOM 606 O O . PHE A 1 80 ? -5.472 0.282 -9.199 1.00 92.62 80 PHE A O 1
ATOM 613 N N . VAL A 1 81 ? -4.652 0.294 -11.283 1.00 95.50 81 VAL A N 1
ATOM 614 C CA . VAL A 1 81 ? -3.460 1.086 -10.983 1.00 95.50 81 VAL A CA 1
ATOM 615 C C . VAL A 1 81 ? -3.189 2.058 -12.120 1.00 95.50 81 VAL A C 1
ATOM 617 O O . VAL A 1 81 ? -3.347 1.718 -13.292 1.00 95.50 81 VAL A O 1
ATOM 620 N N . GLN A 1 82 ? -2.824 3.289 -11.768 1.00 95.62 82 GLN A N 1
ATOM 621 C CA . GLN A 1 82 ? -2.616 4.375 -12.720 1.00 95.62 82 GLN A CA 1
ATOM 622 C C . GLN A 1 82 ? -1.448 5.267 -12.298 1.00 95.62 82 GLN A C 1
ATOM 624 O O . GLN A 1 82 ? -1.182 5.446 -11.106 1.00 95.62 82 GLN A O 1
ATOM 629 N N . SER A 1 83 ? -0.809 5.894 -13.285 1.00 96.56 83 SER A N 1
ATOM 630 C CA . SER A 1 83 ? -0.032 7.115 -13.084 1.00 96.56 83 SER A CA 1
ATOM 631 C C . SER A 1 83 ? -0.720 8.266 -13.805 1.00 96.56 83 SER A C 1
ATOM 633 O O . SER A 1 83 ? -1.023 8.167 -14.991 1.00 96.56 83 SER A O 1
ATOM 635 N N . TYR A 1 84 ? -1.009 9.343 -13.077 1.00 95.50 84 TYR A N 1
ATOM 636 C CA . TYR A 1 84 ? -1.658 10.536 -13.637 1.00 95.50 84 TYR A CA 1
ATOM 637 C C . TYR A 1 84 ? -1.102 11.857 -13.084 1.00 95.50 84 TYR A C 1
ATOM 639 O O . TYR A 1 84 ? -1.360 12.908 -13.663 1.00 95.50 84 TYR A O 1
ATOM 647 N N . LEU A 1 85 ? -0.332 11.821 -11.987 1.00 95.94 85 LEU A N 1
ATOM 648 C CA . LEU A 1 85 ? 0.309 13.003 -11.391 1.00 95.94 85 LEU A CA 1
ATOM 649 C C . LEU A 1 85 ? 1.776 13.175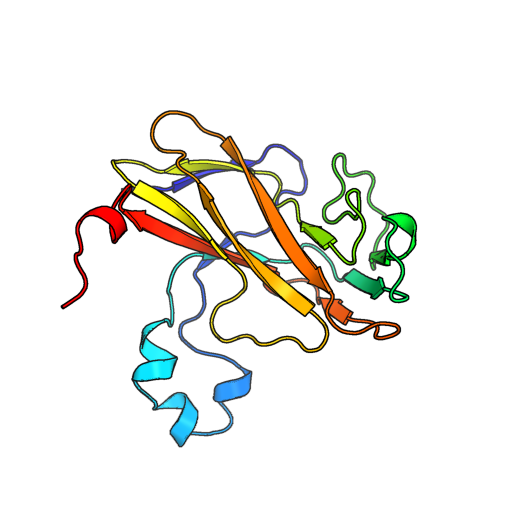 -11.813 1.00 95.94 85 LEU A C 1
ATOM 651 O O . LEU A 1 85 ? 2.298 14.282 -11.719 1.00 95.94 85 LEU A O 1
ATOM 655 N N . GLY A 1 86 ? 2.430 12.108 -12.283 1.00 95.38 86 GLY A N 1
ATOM 656 C CA . GLY A 1 86 ? 3.852 12.108 -12.623 1.00 95.38 86 GLY A CA 1
ATOM 657 C C . GLY A 1 86 ? 4.762 11.932 -11.408 1.00 95.38 86 GLY A C 1
ATOM 658 O O . GLY A 1 86 ? 4.338 11.429 -10.368 1.00 95.38 86 GLY A O 1
ATOM 659 N N . GLN A 1 87 ? 6.032 12.315 -11.555 1.00 96.88 87 GLN A N 1
ATOM 660 C CA . GLN A 1 87 ? 7.068 12.267 -10.511 1.00 96.88 87 GLN A CA 1
ATOM 661 C C . GLN A 1 87 ? 7.263 10.882 -9.873 1.00 96.88 87 GLN A C 1
ATOM 663 O O . GLN A 1 87 ? 7.563 10.768 -8.685 1.00 96.88 87 GLN A O 1
ATOM 668 N N . GLY A 1 88 ? 7.068 9.808 -10.641 1.00 97.38 88 GLY A N 1
ATOM 669 C CA . GLY A 1 88 ? 7.168 8.444 -10.117 1.00 97.38 88 GLY A CA 1
ATOM 670 C C . GLY A 1 88 ? 6.012 8.039 -9.188 1.00 97.38 88 GLY A C 1
ATOM 671 O O . GLY A 1 88 ? 6.128 7.037 -8.483 1.00 97.38 88 GLY A O 1
ATOM 672 N N . LEU A 1 89 ? 4.909 8.793 -9.154 1.00 98.31 89 LEU A N 1
ATOM 673 C CA . LEU A 1 89 ? 3.758 8.489 -8.309 1.00 98.31 89 LEU A CA 1
ATOM 674 C C . LEU A 1 89 ? 2.788 7.521 -9.004 1.00 98.31 89 LEU A C 1
ATOM 676 O O . LEU A 1 89 ? 2.300 7.769 -10.111 1.00 98.31 89 LEU A O 1
ATOM 680 N N . LEU A 1 90 ? 2.471 6.438 -8.302 1.00 97.62 90 LEU A N 1
ATOM 681 C CA . LEU A 1 90 ? 1.465 5.442 -8.660 1.00 97.62 90 LEU A CA 1
ATOM 682 C C . LEU A 1 90 ? 0.283 5.536 -7.711 1.00 97.62 90 LEU A C 1
ATOM 684 O O . LEU A 1 90 ? 0.461 5.707 -6.507 1.00 97.62 90 LEU A O 1
ATOM 688 N N . THR A 1 91 ? -0.918 5.351 -8.242 1.00 97.62 91 THR A N 1
ATOM 689 C CA . THR A 1 91 ? -2.147 5.272 -7.452 1.00 97.62 91 THR A CA 1
ATOM 690 C C . THR A 1 91 ? -2.857 3.958 -7.735 1.00 97.62 91 THR A C 1
ATOM 692 O O . THR A 1 91 ? -3.161 3.654 -8.885 1.00 97.62 91 THR A O 1
ATOM 695 N N . PHE A 1 92 ? -3.123 3.191 -6.682 1.00 97.00 92 PHE A N 1
ATOM 696 C CA . PHE A 1 92 ? -3.914 1.967 -6.707 1.00 97.00 92 PHE A CA 1
ATOM 697 C C . PHE A 1 92 ? -5.344 2.249 -6.243 1.00 97.00 92 PHE A C 1
ATOM 699 O O . PHE A 1 92 ? -5.556 2.940 -5.242 1.00 97.00 92 PHE A O 1
ATOM 706 N N . TYR A 1 93 ? -6.318 1.656 -6.926 1.00 95.50 93 TYR A N 1
ATOM 707 C CA . TYR A 1 93 ? -7.745 1.792 -6.662 1.00 95.50 93 TYR A CA 1
ATOM 708 C C . TYR A 1 93 ? -8.333 0.449 -6.208 1.00 95.50 93 TYR A C 1
ATOM 710 O O . TYR A 1 93 ? -8.556 -0.440 -7.026 1.00 95.50 93 TYR A O 1
ATOM 718 N N . PRO A 1 94 ? -8.647 0.290 -4.909 1.00 95.44 94 PRO A N 1
ATOM 719 C CA . PRO A 1 94 ? -9.238 -0.943 -4.380 1.00 95.44 94 PRO A CA 1
ATOM 720 C C . PRO A 1 94 ? -10.663 -1.228 -4.881 1.00 95.44 94 PRO A C 1
ATOM 722 O O . PRO A 1 94 ? -11.144 -2.351 -4.766 1.00 95.44 94 PRO A O 1
ATOM 725 N N . GLY A 1 95 ? -11.368 -0.218 -5.403 1.00 94.69 95 GLY A N 1
ATOM 726 C CA . GLY A 1 95 ? -12.726 -0.377 -5.936 1.00 94.69 95 GLY A CA 1
ATOM 727 C C . GLY A 1 95 ? -13.837 -0.409 -4.880 1.00 94.69 95 GLY A C 1
ATOM 728 O O . GLY A 1 95 ? -14.910 -0.953 -5.140 1.00 94.69 95 GLY A O 1
ATOM 729 N N . TYR A 1 96 ? -13.602 0.186 -3.706 1.00 95.06 96 TYR A N 1
ATOM 730 C CA . TYR A 1 96 ? -14.568 0.244 -2.607 1.00 95.06 96 TYR A CA 1
ATOM 731 C C . TYR A 1 96 ? -14.933 1.670 -2.206 1.00 95.06 96 TYR A C 1
ATOM 733 O O . TYR A 1 96 ? -14.087 2.567 -2.194 1.00 95.06 96 TYR A O 1
ATOM 741 N N . GLN A 1 97 ? -16.180 1.831 -1.768 1.00 95.12 97 GLN A N 1
ATOM 742 C CA . GLN A 1 97 ? -16.575 2.884 -0.843 1.00 95.12 97 GLN A CA 1
ATOM 743 C C . GLN A 1 97 ? -16.543 2.311 0.580 1.00 95.12 97 GLN A C 1
ATOM 745 O O . GLN A 1 97 ? -17.203 1.307 0.866 1.00 95.12 97 GLN A O 1
ATOM 750 N N . LEU A 1 98 ? -15.754 2.923 1.462 1.00 96.06 98 LEU A N 1
ATOM 751 C CA . LEU A 1 98 ? -15.565 2.478 2.841 1.00 96.06 98 LEU A CA 1
ATOM 752 C C . LEU A 1 98 ? -16.283 3.398 3.825 1.00 96.06 98 LEU A C 1
ATOM 754 O O . LEU A 1 98 ? -16.305 4.613 3.640 1.00 96.06 98 LEU A O 1
ATOM 758 N N . GLN A 1 99 ? -16.834 2.806 4.884 1.00 96.31 99 GLN A N 1
ATOM 759 C CA . GLN A 1 99 ? -17.353 3.515 6.051 1.00 96.31 99 GLN A CA 1
ATOM 760 C C . GLN A 1 99 ? -16.956 2.766 7.323 1.00 96.31 99 GLN A C 1
ATOM 762 O O . GLN A 1 99 ? -17.268 1.580 7.462 1.00 96.31 99 GLN A O 1
ATOM 767 N N . ILE A 1 100 ? -16.298 3.438 8.262 1.00 95.94 100 ILE A N 1
ATOM 768 C CA . ILE A 1 100 ? -15.956 2.871 9.573 1.00 95.94 100 ILE A CA 1
ATOM 769 C C . ILE A 1 100 ? -16.935 3.356 10.649 1.00 95.94 100 ILE A C 1
ATOM 771 O O . ILE A 1 100 ? -17.380 4.495 10.637 1.00 95.94 100 ILE A O 1
ATOM 775 N N . GLU A 1 101 ? -17.321 2.482 11.577 1.00 92.31 101 GLU A N 1
ATOM 776 C CA . GLU A 1 101 ? -18.193 2.857 12.696 1.00 92.31 101 GLU A CA 1
ATOM 777 C C . GLU A 1 101 ? -17.424 3.541 13.841 1.00 92.31 101 GLU A C 1
ATOM 779 O O . GLU A 1 101 ? -16.320 3.126 14.207 1.00 92.31 101 GLU A O 1
ATOM 784 N N . GLY A 1 102 ? -18.084 4.496 14.505 1.00 88.50 102 GLY A N 1
ATOM 785 C CA . GLY A 1 102 ? -17.574 5.162 15.710 1.00 88.50 102 GLY A CA 1
ATOM 786 C C . GLY A 1 102 ? -16.595 6.307 15.414 1.00 88.50 102 GLY A C 1
ATOM 787 O O . GLY A 1 102 ? -16.442 6.680 14.255 1.00 88.50 102 GLY A O 1
ATOM 788 N N . PRO A 1 103 ? -15.939 6.876 16.445 1.00 89.94 103 PRO A N 1
ATOM 789 C CA . PRO A 1 103 ? -14.971 7.971 16.306 1.00 89.94 103 PRO A CA 1
ATOM 790 C C . PRO A 1 103 ? -13.602 7.446 15.830 1.00 89.94 103 PRO A C 1
ATOM 792 O O . PRO A 1 103 ? -12.581 7.620 16.496 1.00 89.94 103 PRO A O 1
ATOM 795 N N . ASN A 1 104 ? -13.606 6.711 14.717 1.00 93.44 104 ASN A N 1
ATOM 796 C CA . ASN A 1 104 ? -12.418 6.105 14.135 1.00 93.44 104 ASN A CA 1
ATOM 797 C C . ASN A 1 104 ? -12.229 6.587 12.698 1.00 93.44 104 ASN A C 1
ATOM 799 O O . ASN A 1 104 ? -13.187 6.765 11.950 1.00 93.44 104 ASN A O 1
ATOM 803 N N . SER A 1 105 ? -10.973 6.683 12.300 1.00 95.25 105 SER A N 1
ATOM 804 C CA . SER A 1 105 ? -10.516 6.833 10.929 1.00 95.25 105 SER A CA 1
ATOM 805 C C . SER A 1 105 ? -9.909 5.520 10.428 1.00 95.25 105 SER A C 1
ATOM 807 O O . SER A 1 105 ? -9.670 4.572 11.182 1.00 95.25 105 SER A O 1
ATOM 809 N N . LEU A 1 106 ? -9.643 5.459 9.128 1.00 96.19 106 LEU A N 1
ATOM 810 C CA . LEU A 1 106 ? -8.880 4.389 8.501 1.00 96.19 106 LEU A CA 1
ATOM 811 C C . LEU A 1 106 ? -7.490 4.904 8.150 1.00 96.19 106 LEU A C 1
ATOM 813 O O . LEU A 1 106 ? -7.349 5.830 7.354 1.00 96.19 106 LEU A O 1
ATOM 817 N N . TRP A 1 107 ? -6.463 4.280 8.714 1.00 97.25 107 TRP A N 1
ATOM 818 C CA . TRP A 1 107 ? -5.096 4.430 8.243 1.00 97.25 107 TRP A CA 1
ATOM 819 C C . TRP A 1 107 ? -4.889 3.495 7.054 1.00 97.25 107 TRP A C 1
ATOM 821 O O . TRP A 1 107 ? -4.910 2.269 7.183 1.00 97.25 107 TRP A O 1
ATOM 831 N N . LEU A 1 108 ? -4.731 4.098 5.882 1.00 97.62 108 LEU A N 1
ATOM 832 C CA . LEU A 1 108 ? -4.376 3.423 4.646 1.00 97.62 108 LEU A CA 1
ATOM 833 C C . LEU A 1 108 ? -2.860 3.495 4.509 1.00 97.62 108 LEU A C 1
ATOM 835 O O . LEU A 1 108 ? -2.279 4.583 4.462 1.00 97.62 108 LEU A O 1
ATOM 839 N N . ARG A 1 109 ? -2.217 2.335 4.459 1.00 97.19 109 ARG A N 1
ATOM 840 C CA . ARG A 1 109 ? -0.760 2.237 4.398 1.00 97.19 109 ARG A CA 1
ATOM 841 C C . ARG A 1 109 ? -0.308 1.107 3.491 1.00 97.19 109 ARG A C 1
ATOM 843 O O . ARG A 1 109 ? -1.121 0.307 3.036 1.00 97.19 109 ARG A O 1
ATOM 850 N N . GLY A 1 110 ? 0.996 1.024 3.245 1.00 97.25 110 GLY A N 1
ATOM 851 C CA . GLY A 1 110 ? 1.564 -0.129 2.552 1.00 97.25 110 GLY A CA 1
ATOM 852 C C . GLY A 1 110 ? 1.538 -1.403 3.401 1.00 97.25 110 GLY A C 1
ATOM 853 O O . GLY A 1 110 ? 1.304 -1.339 4.608 1.00 97.25 110 GLY A O 1
ATOM 854 N N . PRO A 1 111 ? 1.838 -2.567 2.816 1.00 96.31 111 PRO A N 1
ATOM 855 C CA . PRO A 1 111 ? 1.829 -3.832 3.535 1.00 96.31 111 PRO A CA 1
ATOM 856 C C . PRO A 1 111 ? 2.816 -3.852 4.718 1.00 96.31 111 PRO A C 1
ATOM 858 O O . PRO A 1 111 ? 3.986 -3.484 4.597 1.00 96.31 111 PRO A O 1
ATOM 861 N N . ILE A 1 112 ? 2.348 -4.283 5.891 1.00 94.62 112 ILE A N 1
ATOM 862 C CA . ILE A 1 112 ? 3.136 -4.267 7.138 1.00 94.62 112 ILE A CA 1
ATOM 863 C C . ILE A 1 112 ? 4.293 -5.270 7.073 1.00 94.62 112 ILE A C 1
ATOM 865 O O . ILE A 1 112 ? 4.061 -6.469 6.895 1.00 94.62 112 ILE A O 1
ATOM 869 N N . ASN A 1 113 ? 5.524 -4.806 7.317 1.00 93.75 113 ASN A N 1
ATOM 870 C CA . ASN A 1 113 ? 6.744 -5.624 7.305 1.00 93.75 113 ASN A CA 1
ATOM 871 C C . ASN A 1 113 ? 6.918 -6.422 5.999 1.00 93.75 113 ASN A C 1
ATOM 873 O O . ASN A 1 113 ? 7.356 -7.571 6.031 1.00 93.75 113 ASN A O 1
ATOM 877 N N . ARG A 1 114 ? 6.560 -5.843 4.845 1.00 93.44 114 ARG A N 1
ATOM 878 C CA . ARG A 1 114 ? 6.835 -6.425 3.519 1.00 93.44 114 ARG A CA 1
ATOM 879 C C . ARG A 1 114 ? 7.562 -5.397 2.644 1.00 93.44 114 ARG A C 1
ATOM 881 O O . ARG A 1 114 ? 6.930 -4.731 1.825 1.00 93.44 114 ARG A O 1
ATOM 888 N N . PRO A 1 115 ? 8.873 -5.202 2.863 1.00 93.00 115 PRO A N 1
ATOM 889 C CA . PRO A 1 115 ? 9.647 -4.275 2.051 1.00 93.00 115 PRO A CA 1
ATOM 890 C C . PRO A 1 115 ? 9.690 -4.754 0.597 1.00 93.00 115 PRO A C 1
ATOM 892 O O . PRO A 1 115 ? 9.843 -5.948 0.332 1.00 93.00 115 PRO A O 1
ATOM 895 N N . LYS A 1 116 ? 9.593 -3.811 -0.340 1.00 95.00 116 LYS A N 1
ATOM 896 C CA . LYS A 1 116 ? 9.701 -4.062 -1.778 1.00 95.00 116 LYS A CA 1
ATOM 897 C C . LYS A 1 116 ? 10.705 -3.071 -2.363 1.00 95.00 116 LYS A C 1
ATOM 899 O O . LYS A 1 116 ? 10.615 -1.876 -2.112 1.00 95.00 116 LYS A O 1
ATOM 904 N N . ASP A 1 117 ? 11.714 -3.569 -3.071 1.00 96.50 117 ASP A N 1
ATOM 905 C CA . ASP A 1 117 ? 12.801 -2.728 -3.592 1.00 96.50 117 ASP A CA 1
ATOM 906 C C . ASP A 1 117 ? 12.336 -1.892 -4.795 1.00 96.50 117 ASP A C 1
ATOM 908 O O . ASP A 1 117 ? 11.722 -2.427 -5.716 1.00 96.50 117 ASP A O 1
ATOM 912 N N . GLY A 1 118 ? 12.701 -0.608 -4.823 1.00 97.44 118 GLY A N 1
ATOM 913 C CA . GLY A 1 118 ? 12.431 0.318 -5.931 1.00 97.44 118 GLY A CA 1
ATOM 914 C C . GLY A 1 118 ? 11.173 1.180 -5.790 1.00 97.44 118 GLY A C 1
ATOM 915 O O . GLY A 1 118 ? 10.926 2.022 -6.650 1.00 97.44 118 GLY A O 1
ATOM 916 N N . LEU A 1 119 ? 10.404 1.010 -4.714 1.00 97.62 119 LEU A N 1
ATOM 917 C CA . LEU A 1 119 ? 9.227 1.820 -4.412 1.00 97.62 119 LEU A CA 1
ATOM 918 C C . LEU A 1 119 ? 8.920 1.838 -2.914 1.00 97.62 119 LEU A C 1
ATOM 920 O O . LEU A 1 119 ? 9.292 0.926 -2.181 1.00 97.62 119 LEU A O 1
ATOM 924 N N . SER A 1 120 ? 8.215 2.871 -2.466 1.00 98.12 120 SER A N 1
ATOM 925 C CA . SER A 1 120 ? 7.759 3.022 -1.087 1.00 98.12 120 SER A CA 1
ATOM 926 C C . SER A 1 120 ? 6.274 3.363 -1.059 1.00 98.12 120 SER A C 1
ATOM 928 O O . SER A 1 120 ? 5.838 4.207 -1.844 1.00 98.12 120 SER A O 1
ATOM 930 N N . PRO A 1 121 ? 5.486 2.762 -0.156 1.00 98.00 121 PRO A N 1
ATOM 931 C CA . PRO A 1 121 ? 4.106 3.173 0.028 1.00 98.00 121 PRO A CA 1
ATOM 932 C C . PRO A 1 121 ? 4.064 4.574 0.638 1.00 98.00 121 PRO A C 1
ATOM 934 O O . PRO A 1 121 ? 4.914 4.931 1.458 1.00 98.00 121 PRO A O 1
ATOM 937 N N . LEU A 1 122 ? 3.055 5.347 0.253 1.00 97.94 122 LEU A N 1
ATOM 938 C CA . LEU A 1 122 ? 2.670 6.574 0.933 1.00 97.94 122 LEU A CA 1
ATOM 939 C C . LEU A 1 122 ? 1.433 6.293 1.780 1.00 97.94 122 LEU A C 1
ATOM 941 O O . LEU A 1 122 ? 0.548 5.525 1.397 1.00 97.94 122 LEU A O 1
ATOM 945 N N . GLU A 1 123 ? 1.390 6.906 2.951 1.00 97.56 123 GLU A N 1
ATOM 946 C CA . GLU A 1 123 ? 0.372 6.625 3.952 1.00 97.56 123 GLU A CA 1
ATOM 947 C C . GLU A 1 123 ? -0.584 7.807 4.108 1.00 97.56 123 GLU A C 1
ATOM 949 O O . GLU A 1 123 ? -0.222 8.962 3.888 1.00 97.56 123 GLU A O 1
ATOM 954 N N . GLN A 1 124 ? -1.823 7.511 4.484 1.00 95.75 124 GLN A N 1
ATOM 955 C CA . GLN A 1 124 ? -2.866 8.509 4.699 1.00 95.75 124 GLN A CA 1
ATOM 956 C C . GLN A 1 124 ? -3.834 8.030 5.780 1.00 95.75 124 GLN A C 1
ATOM 958 O O . GLN A 1 124 ? -4.079 6.831 5.925 1.00 95.75 124 GLN A O 1
ATOM 963 N N . ILE A 1 125 ? -4.418 8.971 6.515 1.00 95.19 125 ILE A N 1
ATOM 964 C CA . ILE A 1 125 ? -5.526 8.709 7.433 1.00 95.19 125 ILE A CA 1
ATOM 965 C C . ILE A 1 125 ? -6.770 9.350 6.830 1.00 95.19 125 ILE A C 1
ATOM 967 O O . ILE A 1 125 ? -6.784 10.549 6.560 1.00 95.19 125 ILE A O 1
ATOM 971 N N . VAL A 1 126 ? -7.810 8.547 6.618 1.00 94.56 126 VAL A N 1
ATOM 972 C CA . VAL A 1 126 ? -9.081 8.993 6.045 1.00 94.56 126 VAL A CA 1
ATOM 973 C C . VAL A 1 126 ? -10.182 8.794 7.074 1.00 94.56 126 VAL A C 1
ATOM 975 O O . VAL A 1 126 ? -10.422 7.675 7.532 1.00 94.56 126 VAL A O 1
ATOM 978 N N . ASP A 1 127 ? -10.866 9.876 7.430 1.00 93.69 127 ASP A N 1
ATOM 979 C CA . ASP A 1 127 ? -12.081 9.794 8.231 1.00 93.69 127 ASP A CA 1
ATOM 980 C C . ASP A 1 127 ? -13.265 9.436 7.324 1.00 93.69 127 ASP A C 1
ATOM 982 O O . ASP A 1 127 ? -13.640 10.188 6.425 1.00 93.69 127 ASP A O 1
ATOM 986 N N . THR A 1 128 ? -13.835 8.254 7.559 1.00 94.25 128 THR A N 1
ATOM 987 C CA . THR A 1 128 ? -15.056 7.780 6.890 1.00 94.25 128 THR A CA 1
ATOM 988 C C . THR A 1 128 ? -16.163 7.479 7.899 1.00 94.25 128 THR A C 1
ATOM 990 O O . THR A 1 128 ? -17.076 6.706 7.613 1.00 94.25 128 THR A O 1
ATOM 993 N N . SER A 1 129 ? -16.080 8.053 9.104 1.00 93.00 129 SER A N 1
ATOM 994 C CA . SER A 1 129 ? -17.053 7.830 10.176 1.00 93.00 129 SER A CA 1
ATOM 995 C C . SER A 1 129 ? -18.391 8.511 9.891 1.00 93.00 129 SER A C 1
ATOM 997 O O . SER A 1 129 ? -19.453 7.898 10.031 1.00 93.00 129 SER A O 1
ATOM 999 N N . LEU A 1 130 ? -18.346 9.763 9.422 1.00 91.00 130 LEU A N 1
ATOM 1000 C CA . LEU A 1 130 ? -19.533 10.560 9.106 1.00 91.00 130 LEU A CA 1
ATOM 1001 C C . LEU A 1 130 ? -20.175 10.148 7.781 1.00 91.00 130 LEU A C 1
ATOM 1003 O O . LEU A 1 130 ? -21.393 9.980 7.710 1.00 91.00 130 LEU A O 1
ATOM 1007 N N . LEU A 1 131 ? -19.366 9.989 6.731 1.00 92.94 131 LEU A N 1
ATOM 1008 C CA . LEU A 1 131 ? -19.829 9.669 5.383 1.00 92.94 131 LEU A CA 1
ATOM 1009 C C . LEU A 1 131 ? -18.920 8.624 4.722 1.00 92.94 131 LEU A C 1
ATOM 1011 O O . LEU A 1 131 ? -17.699 8.706 4.867 1.00 92.94 131 LEU A O 1
ATOM 1015 N N . PRO A 1 132 ? -19.490 7.668 3.965 1.00 94.44 132 PRO A N 1
ATOM 1016 C CA . PRO A 1 132 ? -18.691 6.715 3.211 1.00 94.44 132 PRO A CA 1
ATOM 1017 C C . PRO A 1 132 ? -17.874 7.400 2.105 1.00 94.44 132 PRO A C 1
ATOM 1019 O O . PRO A 1 132 ? -18.416 8.209 1.348 1.00 94.44 132 PRO A O 1
ATOM 1022 N N . ALA A 1 133 ? -16.609 7.014 1.939 1.00 94.81 133 ALA A N 1
ATOM 1023 C CA . ALA A 1 133 ? -15.712 7.591 0.935 1.00 94.81 133 ALA A CA 1
ATOM 1024 C C . ALA A 1 133 ? -15.004 6.519 0.101 1.00 94.81 133 ALA A C 1
ATOM 1026 O O . ALA A 1 133 ? -14.741 5.410 0.569 1.00 94.81 133 ALA A O 1
ATOM 1027 N N . THR A 1 134 ? -14.683 6.856 -1.147 1.00 94.62 134 THR A N 1
ATOM 1028 C CA . THR A 1 134 ? -13.757 6.061 -1.958 1.00 94.62 134 THR A CA 1
ATOM 1029 C C . THR A 1 134 ? -12.337 6.251 -1.466 1.00 94.62 134 THR A C 1
ATOM 1031 O O . THR A 1 134 ? -11.964 7.352 -1.068 1.00 94.62 134 THR A O 1
ATOM 1034 N N . ILE A 1 135 ? -11.535 5.197 -1.556 1.00 94.44 135 ILE A N 1
ATOM 1035 C CA . ILE A 1 135 ? -10.128 5.239 -1.167 1.00 94.44 135 ILE A CA 1
ATOM 1036 C C . ILE A 1 135 ? -9.218 4.924 -2.352 1.00 94.44 135 ILE A C 1
ATOM 1038 O O . ILE A 1 135 ? -9.605 4.219 -3.284 1.00 94.44 135 ILE A O 1
ATOM 1042 N N . SER A 1 136 ? -7.989 5.415 -2.280 1.00 95.69 136 SER A N 1
ATOM 1043 C CA . SER A 1 136 ? -6.903 5.074 -3.196 1.00 95.69 136 SER A CA 1
ATOM 1044 C C . SER A 1 136 ? -5.598 5.022 -2.420 1.00 95.69 136 SER A C 1
ATOM 1046 O O . SER A 1 136 ? -5.426 5.799 -1.485 1.00 95.69 136 SER A O 1
ATOM 1048 N N . LEU A 1 137 ? -4.672 4.143 -2.791 1.00 97.69 137 LEU A N 1
ATOM 1049 C CA . LEU A 1 137 ? -3.376 4.019 -2.127 1.00 97.69 137 LEU A CA 1
ATOM 1050 C C . LEU A 1 137 ? -2.267 4.487 -3.055 1.00 97.69 137 LEU A C 1
ATOM 1052 O O . LEU A 1 137 ? -2.171 4.022 -4.187 1.00 97.69 137 LEU A O 1
ATOM 1056 N N . ALA A 1 138 ? -1.428 5.393 -2.565 1.00 97.81 138 ALA A N 1
ATOM 1057 C CA . ALA A 1 138 ? -0.334 5.944 -3.342 1.00 97.81 138 ALA A CA 1
ATOM 1058 C C . ALA A 1 138 ? 0.984 5.223 -3.035 1.00 97.81 138 ALA A C 1
ATOM 1060 O O . ALA A 1 138 ? 1.259 4.858 -1.892 1.00 97.81 138 ALA A O 1
ATOM 1061 N N . TRP A 1 139 ? 1.806 5.045 -4.062 1.00 98.56 139 TRP A N 1
ATOM 1062 C CA . TRP A 1 139 ? 3.163 4.518 -3.967 1.00 98.56 139 TRP A CA 1
ATOM 1063 C C . TRP A 1 139 ? 4.114 5.434 -4.732 1.00 98.56 139 TRP A C 1
ATOM 1065 O O . TRP A 1 139 ? 3.819 5.850 -5.849 1.00 98.56 139 TRP A O 1
ATOM 1075 N N . GLN A 1 140 ? 5.265 5.723 -4.136 1.00 98.38 140 GLN A N 1
ATOM 1076 C CA . GLN A 1 140 ? 6.342 6.488 -4.749 1.00 98.38 140 GLN A CA 1
ATOM 1077 C C . GLN A 1 140 ? 7.399 5.528 -5.288 1.00 98.38 140 GLN A C 1
ATOM 1079 O O . GLN A 1 140 ? 8.006 4.780 -4.521 1.00 98.38 140 GLN A O 1
ATOM 1084 N N . LEU A 1 141 ? 7.664 5.572 -6.588 1.00 98.50 141 LEU A N 1
ATOM 1085 C CA . LEU A 1 141 ? 8.821 4.911 -7.186 1.00 98.50 141 LEU A CA 1
ATOM 1086 C C . LEU A 1 141 ? 10.096 5.633 -6.757 1.00 98.50 141 LEU A C 1
ATOM 1088 O O . LEU A 1 141 ? 10.158 6.863 -6.744 1.00 98.50 141 LEU A O 1
ATOM 1092 N N . THR A 1 142 ? 11.112 4.861 -6.382 1.00 98.00 142 THR A N 1
ATOM 1093 C CA . THR A 1 142 ? 12.368 5.375 -5.814 1.00 98.00 142 THR A CA 1
ATOM 1094 C C . THR A 1 142 ? 13.602 4.965 -6.609 1.00 98.00 142 THR A C 1
ATOM 1096 O O . THR A 1 142 ? 14.689 5.479 -6.348 1.00 98.00 142 THR A O 1
ATOM 1099 N N . ARG A 1 143 ? 13.462 4.062 -7.589 1.00 97.62 143 ARG A N 1
ATOM 1100 C CA . ARG A 1 143 ? 14.559 3.648 -8.469 1.00 97.62 143 ARG A CA 1
ATOM 1101 C C . ARG A 1 143 ? 14.120 3.660 -9.941 1.00 97.62 143 ARG A C 1
ATOM 1103 O O . ARG A 1 143 ? 13.201 2.913 -10.274 1.00 97.62 143 ARG A O 1
ATOM 1110 N N . PRO A 1 144 ? 14.780 4.450 -10.808 1.00 97.88 144 PRO A N 1
ATOM 1111 C CA . PRO A 1 144 ? 14.519 4.423 -12.243 1.00 97.88 144 PRO A CA 1
ATOM 1112 C C . PRO A 1 144 ? 15.028 3.127 -12.893 1.00 97.88 144 PRO A C 1
ATOM 1114 O O . PRO A 1 144 ? 15.902 2.448 -12.347 1.00 97.88 144 PRO A O 1
ATOM 1117 N N . ASP A 1 145 ? 14.457 2.786 -14.048 1.00 97.88 145 ASP A N 1
ATOM 1118 C CA . ASP A 1 145 ? 14.792 1.658 -14.932 1.00 97.88 145 ASP A CA 1
ATOM 1119 C C . ASP A 1 145 ? 14.731 0.269 -14.275 1.00 97.88 145 ASP A C 1
ATOM 1121 O O . ASP A 1 145 ? 15.232 -0.724 -14.808 1.00 97.88 145 ASP A O 1
ATOM 1125 N N . LYS A 1 146 ? 14.085 0.173 -13.110 1.00 97.88 146 LYS A N 1
ATOM 1126 C CA . LYS A 1 146 ? 13.817 -1.089 -12.425 1.00 97.88 146 LYS A CA 1
ATOM 1127 C C . LYS A 1 146 ? 12.359 -1.482 -12.621 1.00 97.88 146 LYS A C 1
ATOM 1129 O O . LYS A 1 146 ? 11.464 -0.789 -12.146 1.00 97.88 146 LYS A O 1
ATOM 1134 N N . THR A 1 147 ? 12.137 -2.645 -13.228 1.00 98.12 147 THR A N 1
ATOM 1135 C CA . THR A 1 147 ? 10.817 -3.281 -13.235 1.00 98.12 147 THR A CA 1
ATOM 1136 C C . THR A 1 147 ? 10.496 -3.825 -11.847 1.00 98.12 147 THR A C 1
ATOM 1138 O O . THR A 1 147 ? 11.235 -4.641 -11.287 1.00 98.12 147 THR A O 1
ATOM 1141 N N . ILE A 1 148 ? 9.381 -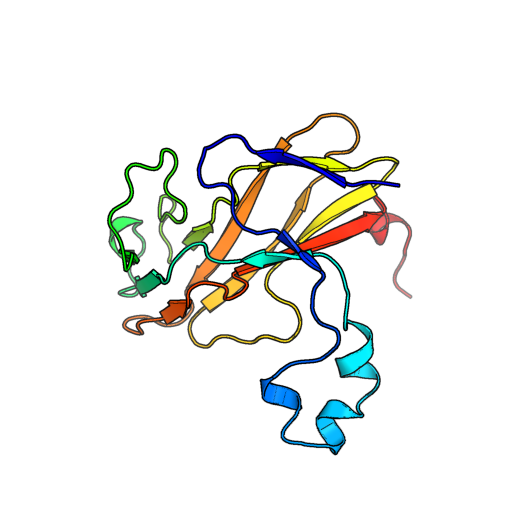3.372 -11.292 1.00 98.12 148 ILE A N 1
ATOM 1142 C CA . ILE A 1 148 ? 8.805 -3.848 -10.039 1.00 98.12 148 ILE A CA 1
ATOM 1143 C C . ILE A 1 148 ? 7.565 -4.654 -10.387 1.00 98.12 148 ILE A C 1
ATOM 1145 O O . ILE A 1 148 ? 6.683 -4.164 -11.084 1.00 98.12 148 ILE A O 1
ATOM 1149 N N . ARG A 1 149 ? 7.483 -5.880 -9.873 1.00 97.69 149 ARG A N 1
ATOM 1150 C CA . ARG A 1 149 ? 6.350 -6.774 -10.107 1.00 97.69 149 ARG A CA 1
ATOM 1151 C C . ARG A 1 149 ? 5.575 -7.002 -8.822 1.00 97.69 149 ARG A C 1
ATOM 1153 O O . ARG A 1 149 ? 6.193 -7.394 -7.835 1.00 97.69 149 ARG A O 1
ATOM 1160 N N . PHE A 1 150 ? 4.265 -6.787 -8.841 1.00 97.81 150 PHE A N 1
ATOM 1161 C CA . PHE A 1 150 ? 3.349 -7.336 -7.843 1.00 97.81 150 PHE A CA 1
ATOM 1162 C C . PHE A 1 150 ? 2.698 -8.592 -8.408 1.00 97.81 150 PHE A C 1
ATOM 1164 O O . PHE A 1 150 ? 2.181 -8.551 -9.524 1.00 97.81 150 PHE A O 1
ATOM 1171 N N . ASP A 1 151 ? 2.706 -9.687 -7.657 1.00 97.25 151 ASP A N 1
ATOM 1172 C CA . ASP A 1 151 ? 2.020 -10.911 -8.072 1.00 97.25 151 ASP A CA 1
ATOM 1173 C C . ASP A 1 151 ? 0.512 -10.852 -7.771 1.00 97.25 151 ASP A C 1
ATOM 1175 O O . ASP A 1 151 ? 0.044 -10.087 -6.926 1.00 97.25 151 ASP A O 1
ATOM 1179 N N . ALA A 1 152 ? -0.279 -11.677 -8.462 1.00 96.06 152 ALA A N 1
ATOM 1180 C CA . ALA A 1 152 ? -1.691 -11.848 -8.127 1.00 96.06 152 ALA A CA 1
ATOM 1181 C C . ALA A 1 152 ? -1.823 -12.386 -6.691 1.00 96.06 152 ALA A C 1
ATOM 1183 O O . ALA A 1 152 ? -1.144 -13.341 -6.317 1.00 96.06 152 ALA A O 1
ATOM 1184 N N . GLY A 1 153 ? -2.690 -11.774 -5.887 1.00 96.19 153 GLY A N 1
ATOM 1185 C CA . GLY A 1 153 ? -2.811 -12.070 -4.459 1.00 96.19 153 GLY A CA 1
ATOM 1186 C C . GLY A 1 153 ? -1.722 -11.432 -3.590 1.00 96.19 153 GLY A C 1
ATOM 1187 O O . GLY A 1 153 ? -1.783 -11.555 -2.369 1.00 96.19 153 GLY A O 1
ATOM 1188 N N . GLU A 1 154 ? -0.741 -10.728 -4.166 1.00 97.06 154 GLU A N 1
ATOM 1189 C CA . GLU A 1 154 ? 0.220 -9.964 -3.375 1.00 97.06 154 GLU A CA 1
ATOM 1190 C C . GLU A 1 154 ? -0.469 -8.733 -2.762 1.00 97.06 154 GLU A C 1
ATOM 1192 O O . GLU A 1 154 ? -1.192 -8.020 -3.462 1.00 97.06 154 GLU A O 1
ATOM 1197 N N . PRO A 1 155 ? -0.260 -8.439 -1.468 1.00 97.50 155 PRO A N 1
ATOM 1198 C CA . PRO A 1 155 ? -0.805 -7.235 -0.866 1.00 97.50 155 PRO A CA 1
ATOM 1199 C C . PRO A 1 155 ? -0.121 -5.981 -1.419 1.00 97.50 155 PRO A C 1
ATOM 1201 O O . PRO A 1 155 ? 1.103 -5.873 -1.388 1.00 97.50 155 PRO A O 1
ATOM 1204 N N . PHE A 1 156 ? -0.911 -4.993 -1.842 1.00 97.81 156 PHE A N 1
ATOM 1205 C CA . PHE A 1 156 ? -0.427 -3.651 -2.208 1.00 97.81 156 PHE A CA 1
ATOM 1206 C C . PHE A 1 156 ? -0.759 -2.593 -1.146 1.00 97.81 156 PHE A C 1
ATOM 1208 O O . PHE A 1 156 ? -0.302 -1.452 -1.230 1.00 97.81 156 PHE A O 1
ATOM 1215 N N . GLY A 1 157 ? -1.543 -2.955 -0.131 1.00 97.88 157 GLY A N 1
ATOM 1216 C CA . GLY A 1 157 ? -1.952 -2.056 0.939 1.00 97.88 157 GLY A CA 1
ATOM 1217 C C . GLY A 1 157 ? -2.513 -2.780 2.148 1.00 97.88 157 GLY A C 1
ATOM 1218 O O . GLY A 1 157 ? -2.866 -3.950 2.055 1.00 97.88 157 GLY A O 1
ATOM 1219 N N . THR A 1 158 ? -2.639 -2.062 3.260 1.00 98.00 158 THR A N 1
ATOM 1220 C CA . THR A 1 158 ? -3.300 -2.536 4.478 1.00 98.00 158 THR A CA 1
ATOM 1221 C C . THR A 1 158 ? -4.213 -1.437 5.032 1.00 98.00 158 THR A C 1
ATOM 1223 O O . THR A 1 158 ? -3.818 -0.272 5.118 1.00 98.00 158 THR A O 1
ATOM 1226 N N . LEU A 1 159 ? -5.431 -1.819 5.420 1.00 97.62 159 LEU A N 1
ATOM 1227 C CA . LEU A 1 159 ? -6.401 -0.996 6.139 1.00 97.62 159 LEU A CA 1
ATOM 1228 C C . LEU A 1 159 ? -6.255 -1.230 7.645 1.00 97.62 159 LEU A C 1
ATOM 1230 O O . LEU A 1 159 ? -6.432 -2.359 8.108 1.00 97.62 159 LEU A O 1
ATOM 1234 N N . VAL A 1 160 ? -5.993 -0.177 8.419 1.00 96.94 160 VAL A N 1
ATOM 1235 C CA . VAL A 1 160 ? -5.885 -0.261 9.884 1.00 96.94 160 VAL A CA 1
ATOM 1236 C C . VAL A 1 160 ? -6.848 0.741 10.534 1.00 96.94 160 VAL A C 1
ATOM 1238 O O . VAL A 1 160 ? -6.772 1.932 10.234 1.00 96.94 160 VAL A O 1
ATOM 1241 N N . PRO A 1 161 ? -7.765 0.309 11.422 1.00 95.56 161 PRO A N 1
ATOM 1242 C CA . PRO A 1 161 ? -8.547 1.226 12.243 1.00 95.56 161 PRO A CA 1
ATOM 1243 C C . PRO A 1 161 ? -7.629 2.095 13.100 1.00 95.56 161 PRO A C 1
ATOM 1245 O O . PRO A 1 161 ? -6.737 1.579 13.773 1.00 95.56 161 PRO A O 1
ATOM 1248 N N . TYR A 1 162 ? -7.867 3.400 13.103 1.00 94.62 162 TYR A N 1
ATOM 1249 C CA . TYR A 1 162 ? -7.082 4.365 13.861 1.00 94.62 162 TYR A CA 1
ATOM 1250 C C . TYR A 1 162 ? -8.024 5.346 14.568 1.00 94.62 162 TYR A C 1
ATOM 1252 O O . TYR A 1 162 ? -8.922 5.861 13.905 1.00 94.62 162 TYR A O 1
ATOM 1260 N N . PRO A 1 163 ? -7.886 5.625 15.875 1.00 93.00 163 PRO A N 1
ATOM 1261 C CA . PRO A 1 163 ? -8.803 6.548 16.539 1.00 93.00 163 PRO A CA 1
ATOM 1262 C C . PRO A 1 163 ? -8.659 7.967 15.966 1.00 93.00 163 PRO A C 1
ATOM 1264 O O . PRO A 1 163 ? -7.550 8.455 15.739 1.00 93.00 163 PRO A O 1
ATOM 1267 N N . THR A 1 164 ? -9.779 8.636 15.698 1.00 90.06 164 THR A N 1
ATOM 1268 C CA . THR A 1 164 ? -9.763 9.977 15.096 1.00 90.06 164 THR A CA 1
ATOM 1269 C C . THR A 1 164 ? -9.146 10.985 16.073 1.00 90.06 164 THR A C 1
ATOM 1271 O O . THR A 1 164 ? -9.411 10.925 17.273 1.00 90.06 164 THR A O 1
ATOM 1274 N N . HIS A 1 165 ? -8.307 11.902 15.574 1.00 86.12 165 HIS A N 1
ATOM 1275 C CA . HIS A 1 165 ? -7.589 12.909 16.376 1.00 86.12 165 HIS A CA 1
ATOM 1276 C C . HIS A 1 165 ? -6.754 12.331 17.535 1.00 86.12 165 HIS A C 1
ATOM 1278 O O . HIS A 1 165 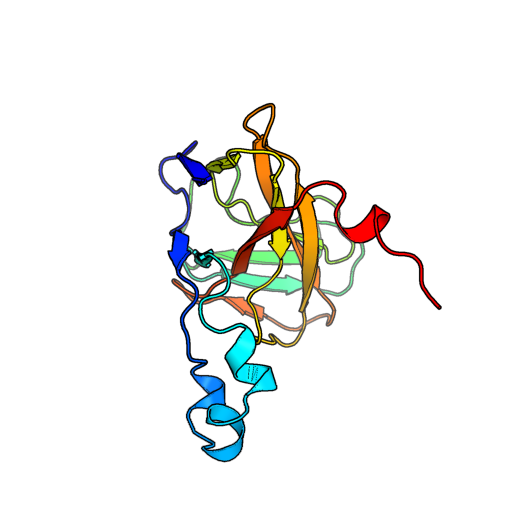? -6.518 13.012 18.529 1.00 86.12 165 HIS A O 1
ATOM 1284 N N . PHE A 1 166 ? -6.312 11.070 17.446 1.00 89.06 166 PHE A N 1
ATOM 1285 C CA . PHE A 1 166 ? -5.596 10.430 18.553 1.00 89.06 166 PHE A CA 1
ATOM 1286 C C . PHE A 1 166 ? -4.235 11.071 18.818 1.00 89.06 166 PHE A C 1
ATOM 1288 O O . PHE A 1 166 ? -3.935 11.405 19.956 1.00 89.06 166 PHE A O 1
ATOM 1295 N N . ALA A 1 167 ? -3.433 11.291 17.771 1.00 87.62 167 ALA A N 1
ATOM 1296 C CA . ALA A 1 167 ? -2.093 11.865 17.902 1.00 87.62 167 ALA A CA 1
ATOM 1297 C C . ALA A 1 167 ? -2.092 13.271 18.529 1.00 87.62 167 ALA A C 1
ATOM 1299 O O . ALA A 1 167 ? -1.180 13.601 19.276 1.00 87.62 167 ALA A O 1
ATOM 1300 N N . GLU A 1 168 ? -3.128 14.073 18.268 1.00 89.31 168 GLU A N 1
ATOM 1301 C CA . GLU A 1 168 ? -3.272 15.444 18.784 1.00 89.31 168 GLU A CA 1
ATOM 1302 C C . GLU A 1 168 ? -3.469 15.499 20.310 1.00 89.31 168 GLU A C 1
ATOM 1304 O O . GLU A 1 168 ? -3.366 16.566 20.906 1.00 89.31 168 GLU A O 1
ATOM 1309 N N . GLN A 1 169 ? -3.752 14.361 20.951 1.00 91.69 169 GLN A N 1
ATOM 1310 C CA . GLN A 1 169 ? -3.947 14.258 22.402 1.00 91.69 169 GLN A CA 1
ATOM 1311 C C . GLN A 1 169 ? -2.632 14.108 23.173 1.00 91.69 169 GLN A C 1
ATOM 1313 O O . GLN A 1 169 ? -2.648 14.105 24.403 1.00 91.69 169 GLN A O 1
ATOM 1318 N N . PHE A 1 170 ? -1.512 13.934 22.470 1.00 93.81 170 PHE A N 1
ATOM 1319 C CA . PHE A 1 170 ? -0.215 13.666 23.073 1.00 93.81 170 PHE A CA 1
ATOM 1320 C C . PHE A 1 170 ? 0.712 14.865 22.895 1.00 93.81 170 PHE A C 1
ATOM 1322 O O . PHE A 1 170 ? 0.883 15.381 21.791 1.00 93.81 170 PHE A O 1
ATOM 1329 N N . GLU A 1 171 ? 1.352 15.266 23.988 1.00 93.19 171 GLU A N 1
ATOM 1330 C CA . GLU A 1 171 ? 2.467 16.207 23.984 1.00 93.19 171 GLU A CA 1
ATOM 1331 C C . GLU A 1 171 ? 3.776 15.422 24.139 1.00 93.19 171 GLU A C 1
ATOM 1333 O O . GLU A 1 171 ? 3.817 14.387 24.809 1.00 93.19 171 GLU A O 1
ATOM 1338 N N . TRP A 1 172 ? 4.835 15.879 23.471 1.00 89.69 172 TRP A N 1
ATOM 1339 C CA . TRP A 1 172 ? 6.168 15.294 23.608 1.00 89.69 172 TRP A CA 1
ATOM 1340 C C . TRP A 1 172 ? 6.897 15.954 24.785 1.00 89.69 172 TRP A C 1
ATOM 1342 O O . TRP A 1 172 ? 6.996 17.181 24.812 1.00 89.69 172 TRP A O 1
ATOM 1352 N N . GLU A 1 173 ? 7.431 15.153 25.711 1.00 83.06 173 GLU A N 1
ATOM 1353 C CA . GLU A 1 173 ? 8.316 15.600 26.805 1.00 83.06 173 GLU A CA 1
ATOM 1354 C C . GLU A 1 173 ? 9.796 15.324 26.499 1.00 83.06 173 GLU A C 1
ATOM 1356 O O . GLU A 1 173 ? 10.123 14.234 25.968 1.00 83.06 173 GLU A O 1
#

Secondary structure (DSSP, 8-state):
--EEEEE-STTPPEEEEPPSS-TTTTT-HHHHT-HHHHTTTT-SEEEEPSS-EEEEE-S-SSGGGEEEEESS----SS-SEE--S-TTEEEE---EEEEE-SSEEEEEESPTT---TTEEE--EEE--SSS-EE--EEEEE-STT-EEEEPTT-EEEEEEEEETT-GGG----

Radius of gyration: 17.09 Å; chains: 1; bounding box: 35×36×47 Å

Sequence (173 aa):
MKIKALPLYHQAVAIEPTPTERTWAVPNEAISANLALSSVGGLGWDLLCPYAVEITWNGGPNPEDIDIRLDRPTDDAPAFVQSYLGQGLLTFYPGYQLQIEGPNSLWLRGPINRPKDGLSPLEQIVDTSLLPATISLAWQLTRPDKTIRFDAGEPFGTLVPYPTHFAEQFEWE

pLDDT: mean 93.37, std 5.59, range [71.75, 98.56]

Foldseek 3Di:
DDKDWDFQDPCQFDKAFAAQADPVQVVPPVSRPDCVLSVCGRFFIFGFAQAKKKWAAQQDFAQVSIDIDTPDDDPDVVDQKGRHRGQQKIKGFNRIFMADEDQKWKKKWFRRPDDFPQKHWDIDTGHRHVHTGGDMTMMHGDDHPDMGMGGGRRGGIGIHIGGHCPVVVDDDD